Protein AF-A0A239JQW4-F1 (afdb_monomer_lite)

Sequence (75 aa):
MIAASTAWFGPLQPVKLGEAPTWDRFLYSLDLLVPLVSIGHDQAWDPVGADKAVTVAVMAAGWILAATVIAGVSR

Organism: NCBI:txid52697

Secondary structure (DSSP, 8-state):
-HHHHHHH--PPEESSTTTSPPP-HHHHHHHHH-TT---S-TTTEE--THHHHHHHHHHHHHHHHHHHHHHHH--

pLDDT: mean 83.51, std 6.39, range [58.88, 93.06]

Radius of gyration: 13.14 Å; chains: 1; bounding box: 39×21×34 Å

Foldseek 3Di:
DLVVQLVVDDDFDFPDPPPADPDDSSLCLVQLLQVPDHPRNVNGGDQDDPNVVVSVVNNVNSVVVVVVVVVVVVD

Structure (mmCIF, N/CA/C/O backbone):
data_AF-A0A239JQW4-F1
#
_entry.id   AF-A0A239JQW4-F1
#
loop_
_atom_site.group_PDB
_atom_site.id
_atom_site.type_symbol
_atom_site.label_atom_id
_atom_site.label_alt_id
_atom_site.label_comp_id
_atom_site.label_asym_id
_atom_site.label_entity_id
_atom_site.label_seq_id
_atom_site.pdbx_PDB_ins_code
_atom_site.Cartn_x
_atom_site.Cartn_y
_atom_site.Cartn_z
_atom_site.occupancy
_atom_site.B_iso_or_equiv
_atom_site.auth_seq_id
_atom_site.auth_comp_id
_atom_site.auth_asym_id
_atom_site.auth_atom_id
_atom_site.pdbx_PDB_model_num
ATOM 1 N N . MET A 1 1 ? 10.467 -1.519 2.369 1.00 64.38 1 MET A N 1
ATOM 2 C CA . MET A 1 1 ? 9.224 -0.739 2.190 1.00 64.38 1 MET A CA 1
ATOM 3 C C . MET A 1 1 ? 7.995 -1.511 2.644 1.00 64.38 1 MET A C 1
ATOM 5 O O . MET A 1 1 ? 7.400 -1.054 3.604 1.00 64.38 1 MET A O 1
ATOM 9 N N . ILE A 1 2 ? 7.688 -2.693 2.087 1.00 70.00 2 ILE A N 1
ATOM 10 C CA . ILE A 1 2 ? 6.523 -3.509 2.511 1.00 70.00 2 ILE A CA 1
ATOM 11 C C . ILE A 1 2 ? 6.505 -3.749 4.027 1.00 70.00 2 ILE A C 1
ATOM 13 O O . ILE A 1 2 ? 5.539 -3.407 4.687 1.00 70.00 2 ILE A O 1
ATOM 17 N N . ALA A 1 3 ? 7.607 -4.234 4.612 1.00 67.75 3 ALA A N 1
ATOM 18 C CA . ALA A 1 3 ? 7.667 -4.488 6.056 1.00 67.75 3 ALA A CA 1
ATOM 19 C C . ALA A 1 3 ? 7.391 -3.236 6.919 1.00 67.75 3 ALA A C 1
ATOM 21 O O . ALA A 1 3 ? 6.817 -3.352 7.997 1.00 67.75 3 ALA A O 1
ATOM 22 N N . ALA A 1 4 ? 7.760 -2.043 6.435 1.00 73.81 4 ALA A N 1
ATOM 23 C CA . ALA A 1 4 ? 7.545 -0.785 7.147 1.00 73.81 4 ALA A CA 1
ATOM 24 C C . ALA A 1 4 ? 6.097 -0.285 7.009 1.00 73.81 4 ALA A C 1
ATOM 26 O O . ALA A 1 4 ? 5.504 0.127 7.999 1.00 73.81 4 ALA A O 1
ATOM 27 N N . SER A 1 5 ? 5.498 -0.372 5.816 1.00 72.12 5 SER A N 1
ATOM 28 C CA . SER A 1 5 ? 4.096 0.013 5.609 1.00 72.12 5 SER A CA 1
ATOM 29 C C . SER A 1 5 ? 3.127 -0.967 6.274 1.00 72.12 5 SER A C 1
ATOM 31 O O . SER A 1 5 ? 2.156 -0.550 6.892 1.00 72.12 5 SER A O 1
ATOM 33 N N . THR A 1 6 ? 3.424 -2.269 6.244 1.00 72.88 6 THR A N 1
ATOM 34 C CA . THR A 1 6 ? 2.618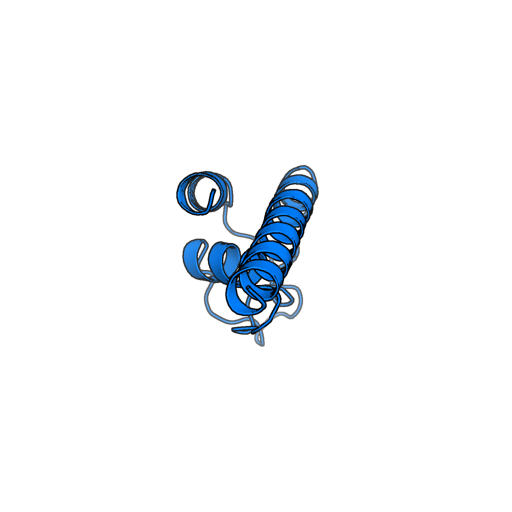 -3.297 6.922 1.00 72.88 6 THR A CA 1
ATOM 35 C C . THR A 1 6 ? 2.645 -3.139 8.445 1.00 72.88 6 THR A C 1
ATOM 37 O O . THR A 1 6 ? 1.664 -3.462 9.111 1.00 72.88 6 THR A O 1
ATOM 40 N N . ALA A 1 7 ? 3.744 -2.635 9.014 1.00 78.19 7 ALA A N 1
ATOM 41 C CA . ALA A 1 7 ? 3.813 -2.297 10.434 1.00 78.19 7 ALA A CA 1
ATOM 42 C C . ALA A 1 7 ? 3.077 -0.987 10.777 1.00 78.19 7 ALA A C 1
ATOM 44 O O . ALA A 1 7 ? 2.672 -0.818 11.924 1.00 78.19 7 ALA A O 1
ATOM 45 N N . TRP A 1 8 ? 2.902 -0.086 9.802 1.00 80.69 8 TRP A N 1
ATOM 46 C CA . TRP A 1 8 ? 2.230 1.203 9.975 1.00 80.69 8 TRP A CA 1
ATOM 47 C C . TRP A 1 8 ? 0.702 1.086 9.943 1.00 80.69 8 TRP A C 1
ATOM 49 O O . TRP A 1 8 ? 0.027 1.661 10.791 1.00 80.69 8 TRP A O 1
ATOM 59 N N . PHE A 1 9 ? 0.148 0.344 8.979 1.00 83.25 9 PHE A N 1
ATOM 60 C CA . PHE A 1 9 ? -1.302 0.285 8.794 1.00 83.25 9 PHE A CA 1
ATOM 61 C C . PHE A 1 9 ? -2.008 -0.477 9.927 1.00 83.25 9 PHE A C 1
ATOM 63 O O . PHE A 1 9 ? -1.820 -1.685 10.108 1.00 83.25 9 PHE A O 1
ATOM 70 N N . GLY A 1 10 ? -2.865 0.242 10.657 1.00 82.12 10 GLY A N 1
ATOM 71 C CA . GLY A 1 10 ? -3.897 -0.324 11.525 1.00 82.12 10 GLY A CA 1
ATOM 72 C C . GLY A 1 10 ? -5.150 -0.736 10.737 1.00 82.12 10 GLY A C 1
ATOM 73 O O . GLY A 1 10 ? -5.179 -0.589 9.519 1.00 82.12 10 GLY A O 1
ATOM 74 N N . PRO A 1 11 ? -6.188 -1.278 11.398 1.00 80.19 11 PRO A N 1
ATOM 75 C CA . PRO A 1 11 ? -7.445 -1.620 10.734 1.00 80.19 11 PRO A CA 1
ATOM 76 C C . PRO A 1 11 ? -8.107 -0.377 10.125 1.00 80.19 11 PRO A C 1
ATOM 78 O O . PRO A 1 11 ? -8.476 0.550 10.846 1.00 80.19 11 PRO A O 1
ATOM 81 N N . LEU A 1 12 ? -8.251 -0.378 8.798 1.00 83.62 12 LEU A N 1
ATOM 82 C CA . LEU A 1 12 ? -8.933 0.672 8.042 1.00 83.62 12 LEU A CA 1
ATOM 83 C C . LEU A 1 12 ? -10.430 0.381 7.920 1.00 83.62 12 LEU A C 1
ATOM 85 O O . LEU A 1 12 ? -10.873 -0.767 8.015 1.00 83.62 12 LEU A O 1
ATOM 89 N N . GLN A 1 13 ? -11.219 1.430 7.692 1.00 83.62 13 GLN A N 1
ATOM 90 C CA . GLN A 1 13 ? -12.644 1.265 7.430 1.00 83.62 13 GLN A CA 1
ATOM 91 C C . GLN A 1 13 ? -12.871 0.839 5.974 1.00 83.62 13 GLN A C 1
ATOM 93 O O . GLN A 1 13 ? -12.205 1.356 5.076 1.00 83.62 13 GLN A O 1
ATOM 98 N N . PRO A 1 14 ? -13.785 -0.110 5.718 1.00 85.31 14 PRO A N 1
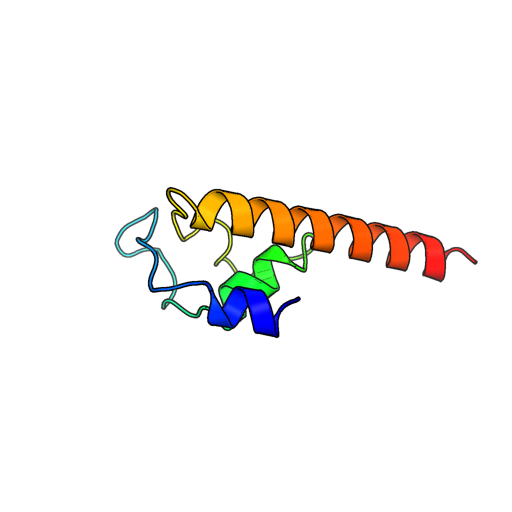ATOM 99 C CA . PRO A 1 14 ? -14.126 -0.496 4.360 1.00 85.31 14 PRO A CA 1
ATOM 100 C C . PRO A 1 14 ? -14.910 0.623 3.666 1.00 85.31 14 PRO A C 1
ATOM 102 O O . PRO A 1 14 ? -15.849 1.174 4.239 1.00 85.31 14 PRO A O 1
ATOM 105 N N . VAL A 1 15 ? -14.571 0.906 2.407 1.00 82.94 15 VAL A N 1
ATOM 106 C CA . VAL A 1 15 ? -15.267 1.901 1.568 1.00 82.94 15 VAL A CA 1
ATOM 107 C C . VAL A 1 15 ? -16.703 1.457 1.277 1.00 82.94 15 VAL A C 1
ATOM 109 O O . VAL A 1 15 ? -17.629 2.268 1.273 1.00 82.94 15 VAL A O 1
ATOM 112 N N . LYS A 1 16 ? -16.906 0.152 1.055 1.00 82.19 16 LYS A N 1
ATOM 113 C CA . LYS A 1 16 ? -18.225 -0.462 0.873 1.00 82.19 16 LYS A CA 1
ATOM 114 C C . LYS A 1 16 ? -18.473 -1.533 1.924 1.00 82.19 16 LYS A C 1
ATOM 116 O O . LYS A 1 16 ? -17.810 -2.572 1.952 1.00 82.19 16 LYS A O 1
ATOM 121 N N . LEU A 1 17 ? -19.459 -1.284 2.780 1.00 73.38 17 LEU A N 1
ATOM 122 C CA . LEU A 1 17 ? -19.829 -2.199 3.853 1.00 73.38 17 LEU A CA 1
ATOM 123 C C . LEU A 1 17 ? -20.418 -3.496 3.270 1.00 73.38 17 LEU A C 1
ATOM 125 O O . LEU A 1 17 ? -21.416 -3.453 2.558 1.00 73.38 17 LEU A O 1
ATOM 129 N N . GLY A 1 18 ? -19.804 -4.642 3.577 1.00 74.12 18 GLY A N 1
ATOM 130 C CA . GLY A 1 18 ? -20.270 -5.970 3.146 1.00 74.12 18 GLY A CA 1
ATOM 131 C C . GLY A 1 18 ? -19.738 -6.464 1.793 1.00 74.12 18 GLY A C 1
ATOM 132 O O . GLY A 1 18 ? -19.915 -7.638 1.487 1.00 74.12 18 GLY A O 1
ATOM 133 N N . GLU A 1 19 ? -19.055 -5.614 1.019 1.00 77.00 19 GLU A N 1
ATOM 134 C CA . GLU A 1 19 ? -18.388 -5.990 -0.245 1.00 77.00 19 GLU A CA 1
ATOM 135 C C . GLU A 1 19 ? -16.856 -6.000 -0.132 1.00 77.00 19 GLU A C 1
ATOM 137 O O . GLU A 1 19 ? -16.177 -6.549 -0.998 1.00 77.00 19 GLU A O 1
ATOM 142 N N . ALA A 1 20 ? -16.298 -5.397 0.923 1.00 79.94 20 ALA A N 1
ATOM 143 C CA . ALA A 1 20 ? -14.859 -5.386 1.143 1.00 79.94 20 ALA A CA 1
ATOM 144 C C . ALA A 1 20 ? -14.336 -6.788 1.530 1.00 79.94 20 ALA A C 1
ATOM 146 O O . ALA A 1 20 ? -14.980 -7.477 2.330 1.00 79.94 20 ALA A O 1
ATOM 147 N N . PRO A 1 21 ? -13.166 -7.208 1.007 1.00 82.12 21 PRO A N 1
ATOM 148 C CA . PRO A 1 21 ? -12.500 -8.431 1.444 1.00 82.12 21 PRO A CA 1
ATOM 149 C C . PRO A 1 21 ? -12.135 -8.360 2.935 1.00 82.12 21 PRO A C 1
ATOM 151 O O . PRO A 1 21 ? -12.242 -7.319 3.579 1.00 82.12 21 PRO A O 1
ATOM 154 N N . THR A 1 22 ? -11.685 -9.470 3.520 1.00 84.81 22 THR A N 1
ATOM 155 C CA . THR A 1 22 ? -11.176 -9.463 4.901 1.00 84.81 22 THR A CA 1
ATOM 156 C C . THR A 1 22 ? -9.969 -8.531 5.011 1.00 84.81 22 THR A C 1
ATOM 158 O O . THR A 1 22 ? -9.077 -8.580 4.166 1.00 84.81 22 THR A O 1
ATOM 161 N N . TRP A 1 23 ? -9.912 -7.691 6.050 1.00 84.19 23 TRP A N 1
ATOM 162 C CA . TRP A 1 23 ? -8.773 -6.792 6.259 1.00 84.19 23 TRP A CA 1
ATOM 163 C C . TRP A 1 23 ? -7.473 -7.581 6.435 1.00 84.19 23 TRP A C 1
ATOM 165 O O . TRP A 1 23 ? -7.309 -8.325 7.403 1.00 84.19 23 TRP A O 1
ATOM 175 N N . ASP A 1 24 ? -6.532 -7.359 5.519 1.00 86.06 24 ASP A N 1
ATOM 176 C CA . ASP A 1 24 ? -5.164 -7.850 5.606 1.00 86.06 24 ASP A CA 1
ATOM 177 C C . ASP A 1 24 ? -4.202 -6.727 5.200 1.00 86.06 24 ASP A C 1
ATOM 179 O O . ASP A 1 24 ? -4.128 -6.294 4.048 1.00 86.06 24 ASP A O 1
ATOM 183 N N . ARG A 1 25 ? -3.447 -6.258 6.192 1.00 86.12 25 ARG A N 1
ATOM 184 C CA . ARG A 1 25 ? -2.431 -5.205 6.079 1.00 86.12 25 ARG A CA 1
ATOM 185 C C . ARG A 1 25 ? -1.292 -5.543 5.112 1.00 86.12 25 ARG A C 1
ATOM 187 O O . ARG A 1 25 ? -0.713 -4.632 4.512 1.00 86.12 25 ARG A O 1
ATOM 194 N N . PHE A 1 26 ? -0.939 -6.823 4.985 1.00 86.44 26 PHE A N 1
ATOM 195 C CA . PHE A 1 26 ? 0.095 -7.285 4.066 1.00 86.44 26 PHE A CA 1
ATOM 196 C C . PHE A 1 26 ? -0.431 -7.245 2.637 1.00 86.44 26 PHE A C 1
ATOM 198 O O . PHE A 1 26 ? 0.223 -6.649 1.784 1.00 86.44 26 PHE A O 1
ATOM 205 N N . LEU A 1 27 ? -1.630 -7.790 2.401 1.00 85.88 27 LEU A N 1
ATOM 206 C CA . LEU A 1 27 ? -2.258 -7.745 1.079 1.00 85.88 27 LEU A CA 1
ATOM 207 C C . LEU A 1 27 ? -2.503 -6.306 0.632 1.00 85.88 27 LEU A C 1
ATOM 209 O O . LEU A 1 27 ? -2.128 -5.963 -0.480 1.00 85.88 27 LEU A O 1
ATOM 213 N N . TYR A 1 28 ? -2.998 -5.438 1.516 1.00 87.12 28 TYR A N 1
ATOM 214 C CA . TYR A 1 28 ? -3.152 -4.013 1.220 1.00 87.12 28 TYR A CA 1
ATOM 215 C C . TYR A 1 28 ? -1.815 -3.342 0.858 1.00 87.12 28 TYR A C 1
ATOM 217 O O . TYR A 1 28 ? -1.712 -2.666 -0.159 1.00 87.12 28 TYR A O 1
ATOM 225 N N . SER A 1 29 ? -0.749 -3.576 1.636 1.00 86.06 29 SER A N 1
ATOM 226 C CA . SER A 1 29 ? 0.582 -3.020 1.330 1.00 86.06 29 SER A CA 1
ATOM 227 C C . SER A 1 29 ? 1.163 -3.541 0.012 1.00 86.06 29 SER A C 1
ATOM 229 O O . SER A 1 29 ? 1.876 -2.809 -0.674 1.00 86.06 29 SER A O 1
ATOM 231 N N . LEU A 1 30 ? 0.910 -4.811 -0.314 1.00 87.56 30 LEU A N 1
ATOM 232 C CA . LEU A 1 30 ? 1.363 -5.441 -1.549 1.00 87.56 30 LEU A CA 1
ATOM 233 C C . LEU A 1 30 ? 0.627 -4.861 -2.760 1.00 87.56 30 LEU A C 1
ATOM 235 O O . LEU A 1 30 ? 1.282 -4.508 -3.737 1.00 87.56 30 LEU A O 1
ATOM 239 N N . ASP A 1 31 ? -0.693 -4.707 -2.654 1.00 87.38 31 ASP A N 1
ATOM 240 C CA . ASP A 1 31 ? -1.557 -4.133 -3.692 1.00 87.38 31 ASP A CA 1
ATOM 241 C C . ASP A 1 31 ? -1.135 -2.694 -4.028 1.00 87.38 31 ASP A C 1
ATOM 243 O O . ASP A 1 31 ? -0.986 -2.321 -5.187 1.00 87.38 31 ASP A O 1
ATOM 247 N N . LEU A 1 32 ? -0.802 -1.900 -3.003 1.00 85.69 32 LEU A N 1
ATOM 248 C CA . LEU A 1 32 ? -0.267 -0.549 -3.191 1.00 85.69 32 LEU A CA 1
ATOM 249 C C . LEU A 1 32 ? 1.109 -0.525 -3.865 1.00 85.69 32 LEU A C 1
ATOM 251 O O . LEU A 1 32 ? 1.418 0.415 -4.596 1.00 85.69 32 LEU A O 1
ATOM 255 N N . LEU A 1 33 ? 1.970 -1.510 -3.589 1.00 86.62 33 LEU A N 1
ATOM 256 C CA . LEU A 1 33 ? 3.323 -1.536 -4.144 1.00 86.62 33 LEU A CA 1
ATOM 257 C C . LEU A 1 33 ? 3.355 -2.061 -5.582 1.00 86.62 33 LEU A C 1
ATOM 259 O O . LEU A 1 33 ? 4.271 -1.716 -6.328 1.00 86.62 33 LEU A O 1
ATOM 263 N N . VAL A 1 34 ? 2.402 -2.906 -5.972 1.00 87.50 34 VAL A N 1
ATOM 264 C CA . VAL A 1 34 ? 2.359 -3.509 -7.306 1.00 87.50 34 VAL A CA 1
ATOM 265 C C . VAL A 1 34 ? 1.250 -2.847 -8.129 1.00 87.50 34 VAL A C 1
ATOM 267 O O . VAL A 1 34 ? 0.166 -3.399 -8.254 1.00 87.50 34 VAL A O 1
ATOM 270 N N . PRO A 1 35 ? 1.511 -1.697 -8.781 1.00 80.94 35 PRO A N 1
ATOM 271 C CA . PRO A 1 35 ? 0.460 -0.909 -9.436 1.00 80.94 35 PRO A CA 1
ATOM 272 C C . PRO A 1 35 ? -0.151 -1.571 -10.681 1.00 80.94 35 PRO A C 1
ATOM 274 O O . PRO A 1 35 ? -1.093 -1.047 -11.266 1.00 80.94 35 PRO A O 1
ATOM 277 N N . LEU A 1 36 ? 0.421 -2.686 -11.139 1.00 81.62 36 LEU A N 1
ATOM 278 C CA . LEU A 1 36 ? 0.029 -3.367 -12.372 1.00 81.62 36 LEU A CA 1
ATOM 279 C C . LEU A 1 36 ? -1.078 -4.408 -12.161 1.00 81.62 36 LEU A C 1
ATOM 281 O O . LEU A 1 36 ? -1.698 -4.832 -13.134 1.00 81.62 36 LEU A O 1
ATOM 285 N N . VAL A 1 37 ? -1.314 -4.843 -10.922 1.00 81.75 37 VAL A N 1
ATOM 286 C CA . VAL A 1 37 ? -2.325 -5.852 -10.581 1.00 81.75 37 VAL A CA 1
ATOM 287 C C . VAL A 1 37 ? -3.037 -5.411 -9.318 1.00 81.75 37 VAL A C 1
ATOM 289 O O . VAL A 1 37 ? -2.371 -5.121 -8.335 1.00 81.75 37 VAL A O 1
ATOM 292 N N . SER A 1 38 ? -4.371 -5.401 -9.356 1.00 80.62 38 SER A N 1
ATOM 293 C CA . SER A 1 38 ? -5.195 -5.179 -8.169 1.00 80.62 38 SER A CA 1
ATOM 294 C C . SER A 1 38 ? -5.721 -6.518 -7.653 1.00 80.62 38 SER A C 1
ATOM 296 O O . SER A 1 38 ? -6.330 -7.291 -8.396 1.00 80.62 38 SER A O 1
ATOM 298 N N . ILE A 1 39 ? -5.470 -6.790 -6.376 1.00 82.50 39 ILE A N 1
ATOM 299 C CA . ILE A 1 39 ? -5.987 -7.937 -5.616 1.00 82.50 39 ILE A CA 1
ATOM 300 C C . ILE A 1 39 ? -7.342 -7.567 -4.972 1.00 82.50 39 ILE A C 1
ATOM 302 O O . ILE A 1 39 ? -8.013 -8.410 -4.378 1.00 82.50 39 ILE A O 1
ATOM 306 N N . GLY A 1 40 ? -7.781 -6.313 -5.124 1.00 81.81 40 GLY A N 1
ATOM 307 C CA . GLY A 1 40 ? -9.055 -5.804 -4.621 1.00 81.81 40 GLY A CA 1
ATOM 308 C C . GLY A 1 40 ? -8.983 -5.238 -3.204 1.00 81.81 40 GLY A C 1
ATOM 309 O O . GLY A 1 40 ? -10.027 -5.047 -2.585 1.00 81.81 40 GLY A O 1
ATOM 310 N N . HIS A 1 41 ? -7.786 -4.972 -2.672 1.00 83.69 41 HIS A N 1
ATOM 311 C CA . HIS A 1 41 ? -7.611 -4.318 -1.375 1.00 83.69 41 HIS A CA 1
ATOM 312 C C . HIS A 1 41 ? -7.387 -2.809 -1.529 1.00 83.69 41 HIS A C 1
ATOM 314 O O . HIS A 1 41 ? -7.910 -2.044 -0.727 1.00 83.69 41 HIS A O 1
ATOM 320 N N . ASP A 1 42 ? -6.657 -2.353 -2.544 1.00 79.50 42 ASP A N 1
ATOM 321 C CA . ASP A 1 42 ? -6.277 -0.944 -2.718 1.00 79.50 42 ASP A CA 1
ATOM 322 C C . ASP A 1 42 ? -7.468 0.039 -2.744 1.00 79.50 42 ASP A C 1
ATOM 324 O O . ASP A 1 42 ? -7.381 1.117 -2.162 1.00 79.50 42 ASP A O 1
ATOM 328 N N . GLN A 1 43 ? -8.590 -0.348 -3.362 1.00 80.69 43 GLN A N 1
ATOM 329 C CA . GLN A 1 43 ? -9.823 0.456 -3.435 1.00 80.69 43 GLN A CA 1
ATOM 330 C C . GLN A 1 43 ? -10.878 0.080 -2.382 1.00 80.69 43 GLN A C 1
ATOM 332 O O . GLN A 1 43 ? -11.921 0.729 -2.286 1.00 80.69 43 GLN A O 1
ATOM 337 N N . ALA A 1 44 ? -10.664 -1.000 -1.627 1.00 83.38 44 ALA A N 1
ATOM 338 C CA . ALA A 1 44 ? -11.663 -1.507 -0.688 1.00 83.38 44 ALA A CA 1
ATOM 339 C C . ALA A 1 44 ? -11.614 -0.822 0.680 1.00 83.38 44 ALA A C 1
ATOM 341 O O . ALA A 1 44 ? -12.586 -0.900 1.434 1.00 83.38 44 ALA A O 1
ATOM 342 N N . TRP A 1 45 ? -10.508 -0.152 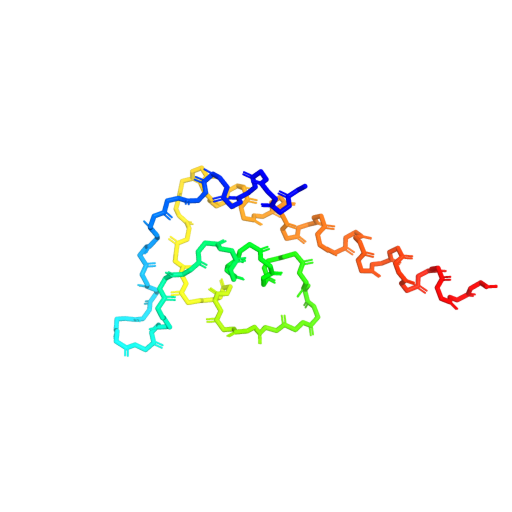0.995 1.00 85.94 45 TRP A N 1
ATOM 343 C CA . TRP A 1 45 ? -10.239 0.442 2.300 1.00 85.94 45 TRP A CA 1
ATOM 344 C C . TRP A 1 45 ? -10.052 1.946 2.179 1.00 85.94 45 TRP A C 1
ATOM 346 O O . TRP A 1 45 ? -9.455 2.414 1.215 1.00 85.94 45 TRP A O 1
ATOM 356 N N . ASP A 1 46 ? -10.567 2.694 3.152 1.00 84.94 46 ASP A N 1
ATOM 357 C CA . ASP A 1 46 ? -10.490 4.153 3.184 1.00 84.94 46 ASP A CA 1
ATOM 358 C C . ASP A 1 46 ? -9.359 4.617 4.125 1.00 84.94 46 ASP A C 1
ATOM 360 O O . ASP A 1 46 ? -9.547 4.669 5.348 1.00 84.94 46 ASP A O 1
ATOM 364 N N . PRO A 1 47 ? -8.150 4.909 3.605 1.00 84.44 47 PRO A N 1
ATOM 365 C CA . PRO A 1 47 ? -7.073 5.479 4.399 1.00 84.44 47 PRO A CA 1
ATOM 366 C C . PRO A 1 47 ? -7.328 6.970 4.663 1.00 84.44 47 PRO A C 1
ATOM 368 O O . PRO A 1 47 ? -7.264 7.812 3.764 1.00 84.44 47 PRO A O 1
ATOM 371 N N . VAL A 1 48 ? -7.524 7.323 5.933 1.00 86.12 48 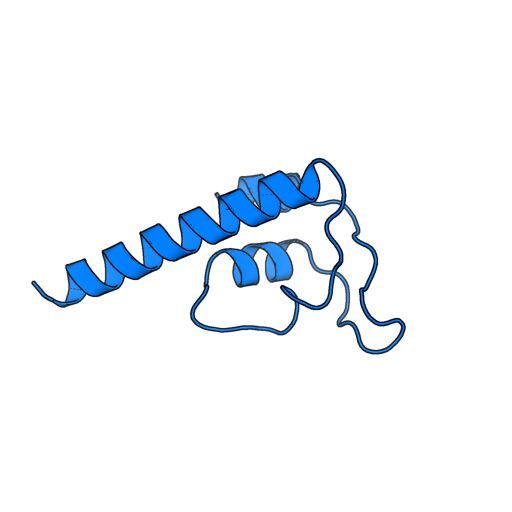VAL A N 1
ATOM 372 C CA . VAL A 1 48 ? -7.742 8.707 6.380 1.00 86.12 48 VAL A CA 1
ATOM 373 C C . VAL A 1 48 ? -6.526 9.273 7.119 1.00 86.12 48 VAL A C 1
ATOM 375 O O . VAL A 1 48 ? -5.705 8.550 7.680 1.00 86.12 48 VAL A O 1
ATOM 378 N N . GLY A 1 49 ? -6.383 10.602 7.125 1.00 86.44 49 GLY A N 1
ATOM 379 C CA . GLY A 1 49 ? -5.316 11.281 7.870 1.00 86.44 49 GLY A CA 1
ATOM 380 C C . GLY A 1 49 ? -3.903 10.897 7.409 1.00 86.44 49 GLY A C 1
ATOM 381 O O . GLY A 1 49 ? -3.583 10.984 6.222 1.00 86.44 49 GLY A O 1
ATOM 382 N N . ALA A 1 50 ? -3.043 10.501 8.353 1.00 85.81 50 ALA A N 1
ATOM 383 C CA . ALA A 1 50 ? -1.648 10.138 8.083 1.00 85.81 50 ALA A CA 1
ATOM 384 C C . ALA A 1 50 ? -1.514 8.884 7.199 1.00 85.81 50 ALA A C 1
ATOM 386 O O . ALA A 1 50 ? -0.591 8.800 6.386 1.00 85.81 50 ALA A O 1
ATOM 387 N N . ASP A 1 51 ? -2.471 7.957 7.280 1.00 84.75 51 ASP A N 1
ATOM 388 C CA . ASP A 1 51 ? -2.460 6.715 6.500 1.00 84.75 51 ASP A CA 1
ATOM 389 C C . ASP A 1 51 ? -2.639 6.981 5.007 1.00 84.75 51 ASP A C 1
ATOM 391 O O . ASP A 1 51 ? -2.081 6.265 4.172 1.00 84.75 51 ASP A O 1
ATOM 395 N N . LYS A 1 52 ? -3.330 8.069 4.648 1.00 86.62 52 LYS A N 1
ATOM 396 C CA . LYS A 1 52 ? -3.436 8.527 3.260 1.00 86.62 52 LYS A CA 1
ATOM 397 C C . LYS A 1 52 ? -2.072 8.928 2.700 1.00 86.62 52 LYS A C 1
ATOM 399 O O . LYS A 1 52 ? -1.731 8.561 1.579 1.00 86.62 52 LYS A O 1
ATOM 404 N N . ALA A 1 53 ? -1.275 9.664 3.476 1.00 87.25 53 ALA A N 1
ATOM 405 C CA . ALA A 1 53 ? 0.054 10.094 3.044 1.00 87.25 53 ALA A CA 1
ATOM 406 C C . ALA A 1 53 ? 0.995 8.893 2.851 1.00 87.25 53 ALA A C 1
ATOM 408 O O . ALA A 1 53 ? 1.698 8.820 1.842 1.00 87.25 53 ALA A O 1
ATOM 409 N N . VAL A 1 54 ? 0.954 7.920 3.768 1.00 86.75 54 VAL A N 1
ATOM 410 C CA . VAL A 1 54 ? 1.716 6.667 3.646 1.00 86.75 54 VAL A CA 1
ATOM 411 C C . VAL A 1 54 ? 1.253 5.860 2.435 1.00 86.75 54 VAL A C 1
ATOM 413 O O . VAL A 1 54 ? 2.092 5.398 1.666 1.00 86.75 54 VAL A O 1
ATOM 416 N N . T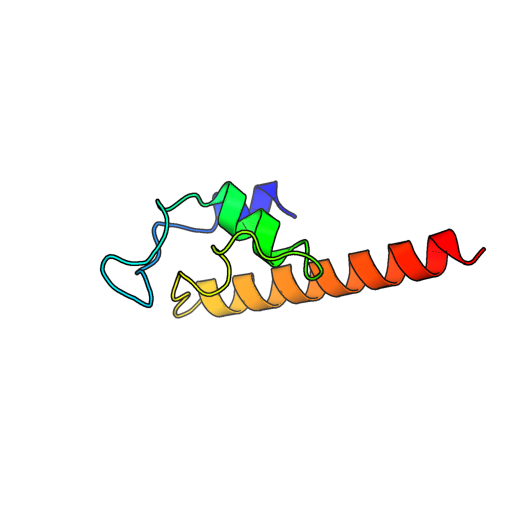HR A 1 55 ? -0.059 5.752 2.213 1.00 87.19 55 THR A N 1
ATOM 417 C CA . THR A 1 55 ? -0.639 5.079 1.040 1.00 87.19 55 THR A CA 1
ATOM 418 C C . THR A 1 55 ? -0.097 5.676 -0.260 1.00 87.19 55 THR A C 1
ATOM 420 O O . THR A 1 55 ? 0.444 4.950 -1.091 1.00 87.19 55 THR A O 1
ATOM 423 N N . VAL A 1 56 ? -0.147 7.005 -0.405 1.00 88.81 56 VAL A N 1
ATOM 424 C CA . VAL A 1 56 ? 0.371 7.710 -1.591 1.00 88.81 56 VAL A CA 1
ATOM 425 C C . VAL A 1 56 ? 1.879 7.498 -1.762 1.00 88.81 56 VAL A C 1
ATOM 427 O O . VAL A 1 56 ? 2.341 7.267 -2.878 1.00 88.81 56 VAL A O 1
ATOM 430 N N . ALA A 1 57 ? 2.655 7.532 -0.676 1.00 89.25 57 ALA A N 1
ATOM 431 C CA . ALA A 1 57 ? 4.102 7.324 -0.732 1.00 89.25 57 ALA A CA 1
ATOM 432 C C . ALA A 1 57 ? 4.477 5.897 -1.167 1.00 89.25 57 ALA A C 1
ATOM 434 O O . ALA A 1 57 ? 5.373 5.717 -1.994 1.00 89.25 57 ALA A O 1
ATOM 435 N N . VAL A 1 58 ? 3.782 4.881 -0.643 1.00 87.75 58 VAL A N 1
ATOM 436 C CA . VAL A 1 58 ? 3.981 3.475 -1.036 1.00 87.75 58 VAL A CA 1
ATOM 437 C C . VAL A 1 58 ? 3.589 3.270 -2.497 1.00 87.75 58 VAL A C 1
ATOM 439 O O . VAL A 1 58 ? 4.350 2.658 -3.245 1.00 87.75 58 VAL A O 1
ATOM 442 N N . MET A 1 59 ? 2.462 3.845 -2.921 1.00 90.25 59 MET A N 1
ATOM 443 C CA . MET A 1 59 ? 1.982 3.758 -4.299 1.00 90.25 59 MET A CA 1
ATOM 444 C C . MET A 1 59 ? 2.971 4.406 -5.284 1.00 90.25 59 MET A C 1
ATOM 446 O O . MET A 1 59 ? 3.328 3.809 -6.299 1.00 90.25 59 MET A O 1
ATOM 450 N N . ALA A 1 60 ? 3.511 5.584 -4.953 1.00 91.31 60 ALA A N 1
ATOM 451 C CA . ALA A 1 60 ? 4.553 6.236 -5.748 1.00 91.31 60 ALA A CA 1
ATOM 452 C C . ALA A 1 60 ? 5.841 5.395 -5.835 1.00 91.31 60 ALA A C 1
ATOM 454 O O . ALA A 1 60 ? 6.428 5.266 -6.910 1.00 91.31 60 ALA A O 1
ATOM 455 N N . ALA A 1 61 ? 6.266 4.777 -4.726 1.00 90.56 61 ALA A N 1
ATOM 456 C CA . ALA A 1 61 ? 7.411 3.869 -4.724 1.00 90.56 61 ALA A CA 1
ATOM 457 C C . ALA A 1 61 ? 7.174 2.635 -5.616 1.00 90.56 61 ALA A C 1
ATOM 459 O O . ALA A 1 61 ? 8.092 2.207 -6.319 1.00 90.56 61 ALA A O 1
ATOM 460 N N . GLY A 1 62 ? 5.946 2.107 -5.635 1.00 88.81 62 GLY A N 1
ATOM 461 C CA . GLY A 1 62 ? 5.531 1.026 -6.531 1.00 88.81 62 GLY A CA 1
ATOM 462 C C . GLY A 1 62 ? 5.663 1.394 -8.009 1.00 88.81 62 GLY A C 1
ATOM 463 O O . GLY A 1 62 ? 6.224 0.634 -8.799 1.00 88.81 62 GLY A O 1
ATOM 464 N N . TRP A 1 63 ? 5.251 2.607 -8.383 1.00 93.06 63 TRP A N 1
ATOM 465 C CA . TRP A 1 63 ? 5.408 3.118 -9.749 1.00 93.06 63 TRP A CA 1
ATOM 466 C C . TRP A 1 63 ? 6.868 3.311 -10.169 1.00 93.06 63 TRP A C 1
ATOM 468 O O . TRP A 1 63 ? 7.232 2.974 -11.297 1.00 93.06 63 TRP A O 1
ATOM 478 N N . ILE A 1 64 ? 7.727 3.794 -9.267 1.00 91.44 64 ILE A N 1
ATOM 479 C CA . ILE A 1 64 ? 9.170 3.906 -9.533 1.00 91.44 64 ILE A CA 1
ATOM 480 C C . ILE A 1 64 ? 9.778 2.518 -9.767 1.00 91.44 64 ILE A C 1
ATOM 482 O O . ILE A 1 64 ? 10.546 2.327 -10.714 1.00 91.44 64 ILE A O 1
ATOM 486 N N . LEU A 1 65 ? 9.417 1.536 -8.934 1.00 88.00 65 LEU A N 1
ATOM 487 C CA . LEU A 1 65 ? 9.867 0.154 -9.088 1.00 88.00 65 LEU A CA 1
ATOM 488 C C . LEU A 1 65 ? 9.427 -0.421 -10.441 1.00 88.00 65 LEU A C 1
ATOM 490 O O . LEU A 1 65 ? 10.258 -0.969 -11.163 1.00 88.00 65 LEU A O 1
ATOM 494 N N . ALA A 1 66 ? 8.157 -0.243 -10.814 1.00 89.31 66 ALA A N 1
ATOM 495 C CA . ALA A 1 66 ? 7.619 -0.708 -12.090 1.00 89.31 66 ALA A CA 1
ATOM 496 C C . ALA A 1 66 ? 8.370 -0.098 -13.286 1.00 89.31 66 ALA A C 1
ATOM 498 O O . ALA A 1 66 ? 8.827 -0.831 -14.165 1.00 89.31 66 ALA A O 1
ATOM 499 N N . ALA A 1 67 ? 8.584 1.223 -13.288 1.00 90.00 67 ALA A N 1
ATOM 500 C CA . ALA A 1 67 ? 9.355 1.900 -14.332 1.00 90.00 67 ALA A CA 1
ATOM 501 C C . ALA A 1 67 ? 10.801 1.380 -14.409 1.00 90.00 67 ALA A C 1
ATOM 503 O O . ALA A 1 67 ? 11.333 1.173 -15.498 1.00 90.00 67 ALA A O 1
ATOM 504 N N . THR A 1 68 ? 11.418 1.102 -13.257 1.00 91.06 68 THR A N 1
ATOM 505 C CA . THR A 1 68 ? 12.775 0.543 -13.180 1.00 91.06 68 THR A CA 1
ATOM 506 C C . THR A 1 68 ? 12.847 -0.865 -13.773 1.00 91.06 68 THR A C 1
ATOM 508 O O . THR A 1 68 ? 13.795 -1.170 -14.497 1.00 91.06 68 THR A O 1
ATOM 511 N N . VAL A 1 69 ? 11.854 -1.723 -13.506 1.00 89.06 69 VAL A N 1
ATOM 512 C CA . VAL A 1 69 ? 11.771 -3.073 -14.090 1.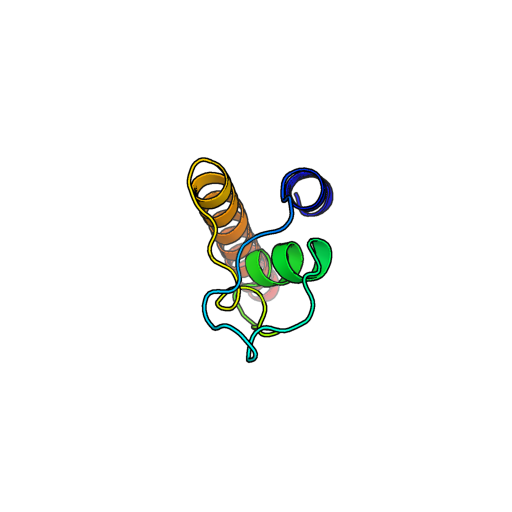00 89.06 69 VAL A CA 1
ATOM 513 C C . VAL A 1 69 ? 11.619 -2.988 -15.607 1.00 89.06 69 VAL A C 1
ATOM 515 O O . VAL A 1 69 ? 12.383 -3.627 -16.323 1.00 89.06 69 VAL A O 1
ATOM 518 N N . ILE A 1 70 ? 10.703 -2.152 -16.105 1.00 89.94 70 ILE A N 1
ATOM 519 C CA . ILE A 1 70 ? 10.485 -1.957 -17.548 1.00 89.94 70 ILE A CA 1
ATOM 520 C C . ILE A 1 70 ? 11.766 -1.458 -18.230 1.00 89.94 70 ILE A C 1
ATOM 522 O O . ILE A 1 70 ? 12.191 -2.011 -19.247 1.00 89.94 70 ILE A O 1
ATOM 526 N N . ALA A 1 71 ? 12.426 -0.456 -17.645 1.00 89.25 71 ALA A N 1
ATOM 527 C CA . ALA A 1 71 ? 13.694 0.057 -18.152 1.00 89.25 71 ALA A CA 1
ATOM 528 C C . ALA A 1 71 ? 14.803 -1.008 -18.114 1.00 89.25 71 ALA A C 1
ATOM 530 O O . ALA A 1 71 ? 15.657 -1.053 -18.995 1.00 89.25 71 ALA A O 1
ATOM 531 N N . GLY A 1 72 ? 14.794 -1.876 -17.101 1.00 88.62 72 GLY A N 1
ATOM 532 C CA . GLY A 1 72 ? 15.796 -2.920 -16.922 1.00 88.62 72 GLY A CA 1
ATOM 533 C C . GLY A 1 72 ? 15.611 -4.172 -17.771 1.00 88.62 72 GLY A C 1
ATOM 534 O O . GLY A 1 72 ? 16.593 -4.869 -17.984 1.00 88.62 72 GLY A O 1
ATOM 535 N N . VAL A 1 73 ? 14.399 -4.448 -18.253 1.00 88.25 73 VAL A N 1
ATOM 536 C CA . VAL A 1 73 ? 14.127 -5.503 -19.247 1.00 88.25 73 VAL A CA 1
ATOM 537 C C . VAL A 1 73 ? 14.468 -5.029 -20.667 1.00 88.25 73 VAL A C 1
ATOM 539 O O . VAL A 1 73 ? 14.734 -5.843 -21.542 1.00 88.25 73 VAL A O 1
ATOM 542 N N . SER A 1 74 ? 14.484 -3.714 -20.897 1.00 75.81 74 SER A N 1
ATOM 543 C CA . SER A 1 74 ? 14.722 -3.105 -22.215 1.00 75.81 74 SER A CA 1
ATOM 544 C C . SER A 1 74 ? 16.208 -2.911 -22.570 1.00 75.81 74 SER A C 1
ATOM 546 O O . SER A 1 74 ? 16.507 -2.264 -23.573 1.00 75.81 74 SER A O 1
ATOM 548 N N . ARG A 1 75 ? 17.133 -3.423 -21.751 1.00 58.88 75 ARG A N 1
ATOM 549 C CA . ARG A 1 75 ? 18.594 -3.356 -21.937 1.00 58.88 75 ARG A CA 1
ATOM 550 C C . ARG A 1 75 ? 19.169 -4.764 -22.027 1.00 58.88 75 ARG A C 1
ATOM 552 O O . ARG A 1 75 ? 20.182 -4.920 -22.736 1.00 58.88 75 ARG A O 1
#